Protein AF-A0A1M6IHK4-F1 (afdb_monomer_lite)

Secondary structure (DSSP, 8-state):
---HHHHHHHHHHHHHHHHHHHHHTT-HHHHHHHHHHHHHHHHHHHS-----------

Sequence (58 aa):
MATREDDLNELAIDVSAAISKARQLDLPTSAYILSMVLVEVSQLLRTPPDHRTDDTTR

Foldseek 3Di:
DQDPLNVLVVLLVVLVVQLVVCVVVVNVVSNVVSVVVNVVSVVVNVDPDPPPPPPPDD

Organism: NCBI:txid722472

Radius of gyration: 16.34 Å; chains: 1; bounding box: 29×22×56 Å

Structure (mmCIF, N/CA/C/O backbone):
data_AF-A0A1M6IHK4-F1
#
_entry.id   AF-A0A1M6IHK4-F1
#
loop_
_atom_site.group_PDB
_atom_site.id
_atom_site.type_symbol
_atom_site.label_atom_id
_atom_site.label_alt_id
_atom_site.label_comp_id
_atom_site.label_asym_id
_atom_site.label_entity_id
_atom_site.label_seq_id
_atom_site.pdbx_PDB_ins_code
_atom_site.Cartn_x
_atom_site.Cartn_y
_atom_site.Cartn_z
_atom_site.occupancy
_atom_site.B_iso_or_equiv
_atom_site.auth_seq_id
_atom_site.auth_comp_id
_atom_site.auth_asym_id
_atom_site.auth_atom_id
_atom_site.pdbx_PDB_model_num
ATOM 1 N N . MET A 1 1 ? 20.475 8.439 -13.554 1.00 67.38 1 MET A N 1
ATOM 2 C CA . MET A 1 1 ? 19.178 8.052 -14.140 1.00 67.38 1 MET A CA 1
ATOM 3 C C . MET A 1 1 ? 18.631 6.985 -13.219 1.00 67.38 1 MET A C 1
ATOM 5 O O . MET A 1 1 ? 19.312 5.978 -13.085 1.00 67.38 1 MET A O 1
ATOM 9 N N . ALA A 1 2 ? 17.541 7.262 -12.501 1.00 77.56 2 ALA A N 1
ATOM 10 C CA . ALA A 1 2 ? 16.900 6.254 -11.658 1.00 77.56 2 ALA A CA 1
ATOM 11 C C . ALA A 1 2 ? 16.354 5.137 -12.555 1.00 77.56 2 ALA A C 1
ATOM 13 O O . ALA A 1 2 ? 15.882 5.410 -13.665 1.00 77.56 2 ALA A O 1
ATOM 14 N N . THR A 1 3 ? 16.516 3.889 -12.131 1.00 90.94 3 THR A N 1
ATOM 15 C CA . THR A 1 3 ? 15.949 2.745 -12.842 1.00 90.94 3 THR A CA 1
ATOM 16 C C . THR A 1 3 ? 14.502 2.531 -12.407 1.00 90.94 3 THR A C 1
ATOM 18 O O . THR A 1 3 ? 14.108 2.915 -11.311 1.00 90.94 3 THR A O 1
ATOM 21 N N . ARG A 1 4 ? 13.706 1.847 -13.236 1.00 91.62 4 ARG A N 1
ATOM 22 C CA . ARG A 1 4 ? 12.349 1.430 -12.846 1.00 91.62 4 ARG A CA 1
ATOM 23 C C . ARG A 1 4 ? 12.349 0.614 -11.545 1.00 91.62 4 ARG A C 1
ATOM 25 O O . ARG A 1 4 ? 11.377 0.652 -10.802 1.00 91.62 4 ARG A O 1
ATOM 32 N N . GLU A 1 5 ? 13.408 -0.153 -11.296 1.00 92.56 5 GLU A N 1
ATOM 33 C CA . GLU A 1 5 ? 13.569 -0.923 -10.063 1.00 92.56 5 GLU A CA 1
ATOM 34 C C . GLU A 1 5 ? 13.805 -0.010 -8.853 1.00 92.56 5 GLU A C 1
ATOM 36 O O . GLU A 1 5 ? 13.196 -0.232 -7.809 1.00 92.56 5 GLU A O 1
ATOM 41 N N . ASP A 1 6 ? 14.607 1.051 -9.001 1.00 94.50 6 ASP A N 1
ATOM 42 C CA . ASP A 1 6 ? 14.800 2.062 -7.954 1.00 94.50 6 ASP A CA 1
ATOM 43 C C . ASP A 1 6 ? 13.474 2.751 -7.601 1.00 94.50 6 ASP A C 1
ATOM 45 O O . ASP A 1 6 ? 13.128 2.832 -6.423 1.00 94.50 6 ASP A O 1
ATOM 49 N N . ASP A 1 7 ? 12.687 3.145 -8.610 1.00 95.56 7 ASP A N 1
ATOM 50 C CA . ASP A 1 7 ? 11.374 3.776 -8.411 1.00 95.56 7 ASP A CA 1
ATOM 51 C C . ASP A 1 7 ? 10.392 2.836 -7.682 1.00 95.56 7 ASP A C 1
ATOM 53 O O . ASP A 1 7 ? 9.640 3.249 -6.797 1.00 95.56 7 ASP A O 1
ATOM 57 N N . LEU A 1 8 ? 10.392 1.543 -8.032 1.00 96.19 8 LEU A N 1
ATOM 58 C CA . LEU A 1 8 ? 9.552 0.537 -7.373 1.00 96.19 8 LEU A CA 1
ATOM 59 C C . LEU A 1 8 ? 10.002 0.265 -5.930 1.00 96.19 8 LEU A C 1
ATOM 61 O O . LEU A 1 8 ? 9.157 0.041 -5.061 1.00 96.19 8 LEU A O 1
ATOM 65 N N . ASN A 1 9 ? 11.308 0.294 -5.662 1.00 96.62 9 ASN A N 1
ATOM 66 C CA . ASN A 1 9 ? 11.847 0.161 -4.311 1.00 96.62 9 ASN A CA 1
ATOM 67 C C . ASN A 1 9 ? 11.474 1.364 -3.436 1.00 96.62 9 ASN A C 1
ATOM 69 O O . ASN A 1 9 ? 11.033 1.172 -2.301 1.00 96.62 9 ASN A O 1
ATOM 73 N N . GLU A 1 10 ? 11.592 2.587 -3.958 1.00 97.50 10 GLU A N 1
ATOM 74 C CA . GLU A 1 10 ? 11.164 3.804 -3.258 1.00 97.50 10 GLU A CA 1
ATOM 75 C C . GLU A 1 10 ? 9.662 3.755 -2.949 1.00 97.50 10 GLU A C 1
ATOM 77 O O . GLU A 1 10 ? 9.254 3.920 -1.797 1.00 97.50 10 GLU A O 1
ATOM 82 N N . LEU A 1 11 ? 8.841 3.377 -3.934 1.00 97.75 11 LEU A N 1
ATOM 83 C CA . LEU A 1 11 ? 7.403 3.216 -3.732 1.00 97.75 11 LEU A CA 1
ATOM 84 C C . LEU A 1 11 ? 7.074 2.163 -2.659 1.00 97.75 11 LEU A C 1
ATOM 86 O O . LEU A 1 11 ? 6.167 2.366 -1.849 1.00 97.75 11 LEU A O 1
ATOM 90 N N . ALA A 1 12 ? 7.800 1.043 -2.606 1.00 98.06 12 ALA A N 1
ATOM 91 C CA . ALA A 1 12 ? 7.601 0.027 -1.572 1.00 98.06 12 ALA A CA 1
ATOM 92 C C . ALA A 1 12 ? 7.913 0.557 -0.159 1.00 98.06 12 ALA A C 1
ATOM 94 O O . ALA A 1 12 ? 7.200 0.227 0.800 1.00 98.06 12 ALA A O 1
ATOM 95 N N . ILE A 1 13 ? 8.954 1.388 -0.023 1.00 98.25 13 ILE A N 1
ATOM 96 C CA . ILE A 1 13 ? 9.327 2.046 1.238 1.00 98.25 13 ILE A CA 1
ATOM 97 C C . ILE A 1 13 ? 8.217 3.007 1.675 1.00 98.25 13 ILE A C 1
ATOM 99 O O . ILE A 1 13 ? 7.732 2.910 2.809 1.00 98.25 13 ILE A O 1
ATOM 103 N N . ASP A 1 14 ? 7.756 3.867 0.770 1.00 98.56 14 ASP A N 1
ATOM 104 C CA . ASP A 1 14 ? 6.721 4.863 1.053 1.00 98.56 14 ASP A CA 1
ATOM 105 C C . ASP A 1 14 ? 5.391 4.220 1.447 1.00 98.56 14 ASP A C 1
ATOM 107 O O . ASP A 1 14 ? 4.769 4.598 2.447 1.00 98.56 14 ASP A O 1
ATOM 111 N N . VAL A 1 15 ? 4.965 3.188 0.715 1.00 98.50 15 VAL A N 1
ATOM 112 C CA . VAL A 1 15 ? 3.733 2.454 1.029 1.00 98.50 15 VAL A CA 1
ATOM 113 C C . VAL A 1 15 ? 3.854 1.755 2.385 1.00 98.50 15 VAL A C 1
ATOM 115 O O . VAL A 1 15 ? 2.913 1.787 3.180 1.00 98.50 15 VAL A O 1
ATOM 118 N N . SER A 1 16 ? 5.016 1.184 2.713 1.00 98.56 16 SER A N 1
ATOM 119 C CA . SER A 1 16 ? 5.253 0.560 4.023 1.00 98.56 16 SER A CA 1
ATOM 120 C C . SER A 1 16 ? 5.158 1.569 5.178 1.00 98.56 16 SER A C 1
ATOM 122 O O . SER A 1 16 ? 4.545 1.287 6.219 1.00 98.56 16 SER A O 1
ATOM 124 N N . ALA A 1 17 ? 5.706 2.773 4.992 1.00 98.69 17 ALA A N 1
ATOM 125 C CA . ALA A 1 17 ? 5.565 3.872 5.943 1.00 98.69 17 ALA A CA 1
ATOM 126 C C . ALA A 1 17 ? 4.099 4.324 6.075 1.00 98.69 17 ALA A C 1
ATOM 128 O O . ALA A 1 17 ? 3.599 4.498 7.193 1.00 98.69 17 ALA A O 1
ATOM 129 N N . ALA A 1 18 ? 3.375 4.433 4.958 1.00 98.69 18 ALA A N 1
ATOM 130 C CA . ALA A 1 18 ? 1.963 4.801 4.939 1.00 98.69 18 ALA A CA 1
ATOM 131 C C . ALA A 1 18 ? 1.074 3.770 5.657 1.00 98.69 18 ALA A C 1
ATOM 133 O O . ALA A 1 18 ? 0.192 4.161 6.424 1.00 98.69 18 ALA A O 1
ATOM 134 N N . ILE A 1 19 ? 1.329 2.463 5.497 1.00 98.75 19 ILE A N 1
ATOM 135 C CA . ILE A 1 19 ? 0.630 1.399 6.245 1.00 98.75 19 ILE A CA 1
ATOM 136 C C . ILE A 1 19 ? 0.835 1.589 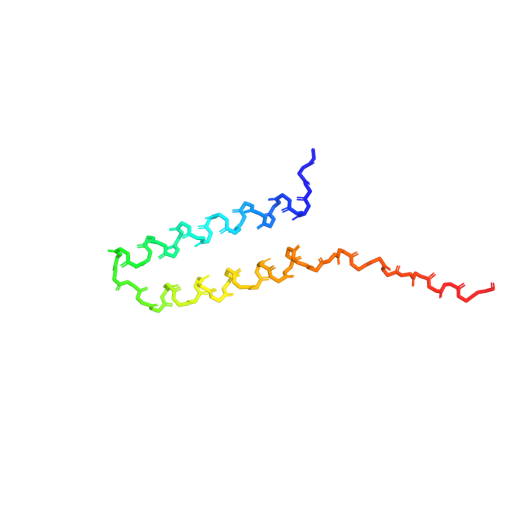7.748 1.00 98.75 19 ILE A C 1
ATOM 138 O O . ILE A 1 19 ? -0.125 1.539 8.522 1.00 98.75 19 ILE A O 1
ATOM 142 N N . SER A 1 20 ? 2.081 1.822 8.166 1.00 98.62 20 SER A N 1
ATOM 143 C CA . SER A 1 20 ? 2.420 2.032 9.576 1.00 98.62 20 SER A CA 1
ATOM 144 C C . SER A 1 20 ? 1.680 3.243 10.143 1.00 98.62 20 SER A C 1
ATOM 146 O O . SER A 1 20 ? 1.098 3.164 11.227 1.00 98.62 20 SER A O 1
ATOM 148 N N . LYS A 1 21 ? 1.612 4.339 9.378 1.00 98.81 21 LYS A N 1
ATOM 149 C CA . LYS A 1 21 ? 0.869 5.540 9.766 1.00 98.81 21 LYS A CA 1
A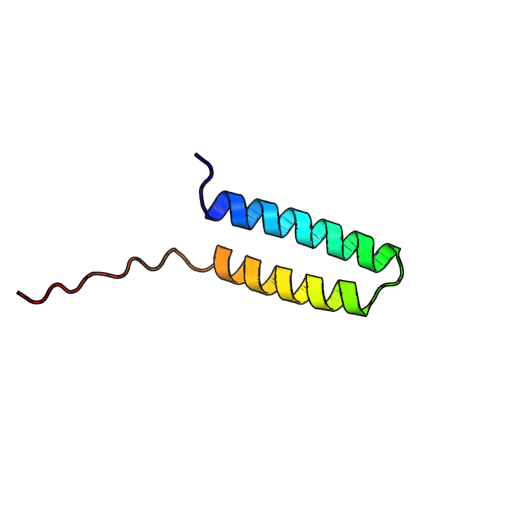TOM 150 C C . LYS A 1 21 ? -0.642 5.305 9.821 1.00 98.81 21 LYS A C 1
ATOM 152 O O . LYS A 1 21 ? -1.278 5.731 10.780 1.00 98.81 21 LYS A O 1
ATOM 157 N N . ALA A 1 22 ? -1.216 4.603 8.845 1.00 98.69 22 ALA A N 1
ATOM 158 C CA . ALA A 1 22 ? -2.641 4.279 8.815 1.00 98.69 22 ALA A CA 1
ATOM 159 C C . ALA A 1 22 ? -3.059 3.426 10.024 1.00 98.69 22 ALA A C 1
ATOM 161 O O . ALA A 1 22 ? -4.095 3.688 10.629 1.00 98.69 22 ALA A O 1
ATOM 162 N N . ARG A 1 23 ? -2.222 2.461 10.429 1.00 98.38 23 ARG A N 1
ATOM 163 C CA . ARG A 1 23 ? -2.446 1.662 11.646 1.00 98.38 23 ARG A CA 1
ATOM 164 C C . ARG A 1 23 ? -2.394 2.510 12.917 1.00 98.38 23 ARG A C 1
ATOM 166 O O . ARG A 1 23 ? -3.237 2.337 13.785 1.00 98.38 23 ARG A O 1
ATOM 173 N N . GLN A 1 24 ? -1.443 3.442 13.020 1.00 98.62 24 GLN A N 1
ATOM 174 C CA . GLN A 1 24 ? -1.351 4.362 14.166 1.00 98.62 24 GLN A CA 1
ATOM 175 C C . GLN A 1 24 ? -2.559 5.300 14.286 1.00 98.62 24 GLN A C 1
ATOM 177 O O . GLN A 1 24 ? -2.884 5.731 15.387 1.00 98.62 24 GLN A O 1
ATOM 182 N N . LEU A 1 25 ? -3.196 5.637 13.163 1.00 98.69 25 LEU A N 1
ATOM 183 C CA . LEU A 1 25 ? -4.371 6.509 13.106 1.00 98.69 25 LEU A CA 1
ATOM 184 C C . LEU A 1 25 ? -5.705 5.752 13.229 1.00 98.69 25 LEU A C 1
ATOM 186 O O . LEU A 1 25 ? -6.749 6.365 13.037 1.00 98.69 25 LEU A O 1
ATOM 190 N N . ASP A 1 26 ? -5.675 4.446 13.511 1.00 98.44 26 ASP A N 1
ATOM 191 C CA . ASP A 1 26 ? -6.861 3.579 13.558 1.00 98.44 26 ASP A CA 1
ATOM 192 C C . ASP A 1 26 ? -7.699 3.628 12.263 1.00 98.44 26 ASP A C 1
ATOM 194 O O . ASP A 1 26 ? -8.926 3.705 12.268 1.00 98.44 26 ASP A O 1
ATOM 198 N N . LEU A 1 27 ? -7.014 3.600 11.110 1.00 98.69 27 LEU A N 1
ATOM 199 C CA . LEU A 1 27 ? -7.622 3.579 9.774 1.00 98.69 27 LEU A CA 1
ATOM 200 C C . LEU A 1 27 ? -7.480 2.182 9.133 1.00 98.69 27 LEU A C 1
ATOM 202 O O . LEU A 1 27 ? -6.659 2.000 8.222 1.00 98.69 27 LEU A O 1
ATOM 206 N N . PRO A 1 28 ? -8.255 1.170 9.576 1.00 97.06 28 PRO A N 1
ATOM 207 C CA . PRO A 1 28 ? -8.056 -0.224 9.174 1.00 97.06 28 PRO A CA 1
ATOM 208 C C . PRO A 1 28 ? -8.266 -0.452 7.672 1.00 97.06 28 PRO A C 1
ATOM 210 O O . PRO A 1 28 ? -7.476 -1.158 7.045 1.00 97.06 28 PRO A O 1
ATOM 213 N N . THR A 1 29 ? -9.271 0.188 7.065 1.00 98.50 29 THR A N 1
ATOM 214 C CA . THR A 1 29 ? -9.539 0.078 5.620 1.00 98.50 29 THR A CA 1
ATOM 215 C C . THR A 1 29 ? -8.385 0.635 4.788 1.00 98.50 29 THR A C 1
ATOM 217 O O . THR A 1 29 ? -7.957 0.003 3.823 1.00 98.50 29 THR A O 1
ATOM 220 N N . SER A 1 30 ? -7.829 1.784 5.180 1.00 98.56 30 SER A N 1
ATOM 221 C CA . SER A 1 30 ? -6.683 2.385 4.491 1.00 98.56 30 SER A CA 1
ATOM 222 C C . SER A 1 30 ? -5.442 1.504 4.605 1.00 98.56 30 SER A C 1
ATOM 224 O O . SER A 1 30 ? -4.767 1.261 3.608 1.00 98.56 30 SER A O 1
ATOM 226 N N . ALA A 1 31 ? -5.164 0.968 5.799 1.00 98.69 31 ALA A N 1
ATOM 227 C CA . ALA A 1 31 ? -4.051 0.045 6.002 1.00 98.69 31 ALA A CA 1
ATOM 228 C C . ALA A 1 31 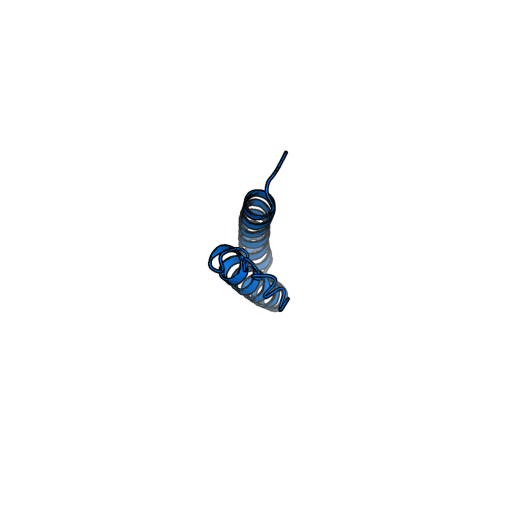? -4.196 -1.227 5.147 1.00 98.69 31 ALA A C 1
ATOM 230 O O . ALA A 1 31 ? -3.202 -1.714 4.608 1.00 98.69 31 ALA A O 1
ATOM 231 N N . TYR A 1 32 ? -5.418 -1.747 4.991 1.00 98.38 32 TYR A N 1
ATOM 232 C CA . TYR A 1 32 ? -5.703 -2.895 4.129 1.00 98.38 32 TYR A CA 1
ATOM 233 C C . TYR A 1 32 ? -5.417 -2.597 2.650 1.00 98.38 32 TYR A C 1
ATOM 235 O O . TYR A 1 32 ? -4.653 -3.331 2.025 1.00 98.38 32 TYR A O 1
ATOM 243 N N . ILE A 1 33 ? -5.953 -1.496 2.107 1.00 98.69 33 ILE A N 1
ATOM 244 C CA . ILE A 1 33 ? -5.732 -1.108 0.702 1.00 98.69 33 ILE A CA 1
ATOM 245 C C . ILE A 1 33 ? -4.239 -0.897 0.431 1.00 98.69 33 ILE A C 1
ATOM 247 O O . ILE A 1 33 ? -3.701 -1.451 -0.522 1.00 98.69 33 ILE A O 1
ATOM 251 N N . LEU A 1 34 ? -3.543 -0.162 1.302 1.00 98.69 34 LEU A N 1
ATOM 252 C CA . LEU A 1 34 ? -2.102 0.058 1.167 1.00 98.69 34 LEU A CA 1
ATOM 253 C C . LEU A 1 34 ? -1.306 -1.256 1.251 1.00 98.69 34 LEU A C 1
ATOM 255 O O . LEU A 1 34 ? -0.319 -1.421 0.540 1.00 98.69 34 LEU A O 1
ATOM 259 N N . SER A 1 35 ? -1.751 -2.223 2.061 1.00 98.38 35 SER A N 1
ATOM 260 C CA . SER A 1 35 ? -1.124 -3.552 2.105 1.00 98.38 35 SER A CA 1
ATOM 261 C C . SER A 1 35 ? -1.278 -4.304 0.780 1.00 98.38 35 SER A C 1
ATOM 263 O O . SER A 1 35 ? -0.341 -4.978 0.362 1.00 98.38 35 SER A O 1
ATOM 265 N N . MET A 1 36 ? -2.420 -4.171 0.094 1.00 98.38 36 MET A N 1
ATOM 266 C CA . MET A 1 36 ? -2.596 -4.744 -1.247 1.00 98.38 36 MET A CA 1
ATOM 267 C C . MET A 1 36 ? -1.664 -4.090 -2.271 1.00 98.38 36 MET A C 1
ATOM 269 O O . MET A 1 36 ? -1.028 -4.800 -3.046 1.00 98.38 36 MET A O 1
ATOM 273 N N . VAL A 1 37 ? -1.527 -2.762 -2.226 1.00 98.19 37 VAL A N 1
ATOM 274 C CA . VAL A 1 37 ? -0.592 -2.025 -3.094 1.00 98.19 37 VAL A CA 1
ATOM 275 C C . VAL A 1 37 ? 0.845 -2.511 -2.879 1.00 98.19 37 VAL A C 1
ATOM 277 O O . VAL A 1 37 ? 1.557 -2.784 -3.841 1.00 98.19 37 VAL A O 1
ATOM 280 N N . LEU A 1 38 ? 1.271 -2.700 -1.626 1.00 98.25 38 LEU A N 1
ATOM 281 C CA . LEU A 1 38 ? 2.619 -3.194 -1.326 1.00 98.25 38 LEU A CA 1
ATOM 282 C C . LEU A 1 38 ? 2.878 -4.597 -1.901 1.00 98.25 38 LEU A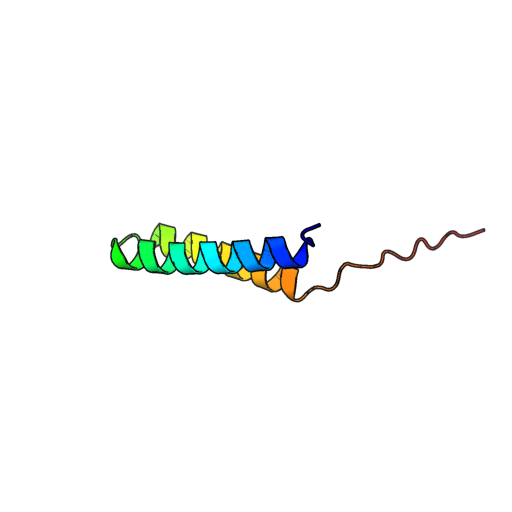 C 1
ATOM 284 O O . LEU A 1 38 ? 3.989 -4.889 -2.351 1.00 98.25 38 LEU A O 1
ATOM 288 N N . VAL A 1 39 ? 1.860 -5.465 -1.905 1.00 97.81 39 VAL A N 1
ATOM 289 C CA . VAL A 1 39 ? 1.944 -6.800 -2.518 1.00 97.81 39 VAL A CA 1
ATOM 290 C C . VAL A 1 39 ? 2.147 -6.693 -4.029 1.00 97.81 39 VAL A C 1
ATOM 292 O O . VAL A 1 39 ? 3.024 -7.374 -4.558 1.00 97.81 39 VAL A O 1
ATOM 295 N N . GLU A 1 40 ? 1.394 -5.833 -4.713 1.00 97.19 40 GLU A N 1
ATOM 296 C CA . GLU A 1 40 ? 1.532 -5.604 -6.158 1.00 97.19 40 GLU A CA 1
ATOM 297 C C . GLU A 1 40 ? 2.937 -5.097 -6.521 1.00 97.19 40 GLU A C 1
ATOM 299 O O . GLU A 1 40 ? 3.609 -5.677 -7.376 1.00 97.19 40 GLU A O 1
ATOM 304 N N . VAL A 1 41 ? 3.440 -4.087 -5.805 1.00 96.00 41 VAL A N 1
ATOM 305 C CA . VAL A 1 41 ? 4.798 -3.550 -6.014 1.00 96.00 41 VAL A CA 1
ATOM 306 C C . VAL A 1 41 ? 5.858 -4.633 -5.791 1.00 96.00 41 VAL A C 1
ATOM 308 O O . VAL A 1 41 ? 6.779 -4.789 -6.593 1.00 96.00 41 VAL A O 1
ATOM 311 N N . SER A 1 42 ? 5.694 -5.453 -4.751 1.00 94.81 42 SER A N 1
ATOM 312 C CA . SER A 1 42 ? 6.608 -6.565 -4.463 1.00 94.81 42 SER A CA 1
ATOM 313 C C . SER A 1 42 ? 6.609 -7.637 -5.558 1.00 94.81 42 SER A C 1
ATOM 315 O O . SER A 1 42 ? 7.637 -8.271 -5.798 1.00 94.81 42 SER A O 1
ATOM 317 N N . GLN A 1 43 ? 5.476 -7.872 -6.225 1.00 95.44 43 GLN A N 1
ATOM 318 C CA . GLN A 1 43 ? 5.396 -8.795 -7.362 1.00 95.44 43 GLN A CA 1
ATOM 319 C C . GLN A 1 43 ? 6.115 -8.234 -8.591 1.00 95.44 43 GLN A C 1
ATOM 321 O O . GLN A 1 43 ? 6.826 -8.976 -9.273 1.00 95.44 43 GLN A O 1
ATOM 326 N N . LEU A 1 44 ? 5.983 -6.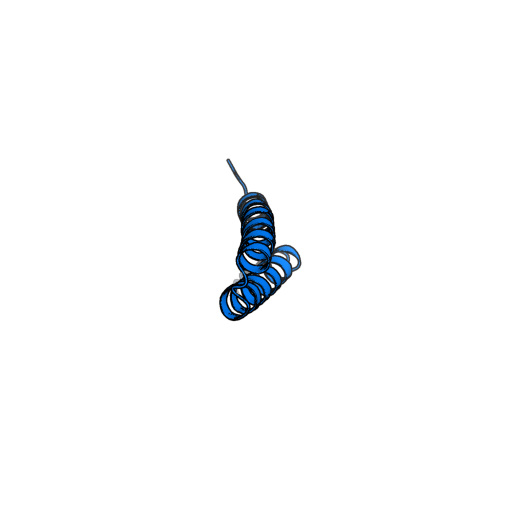930 -8.843 1.00 94.12 44 LEU A N 1
ATOM 327 C CA . LEU A 1 44 ? 6.686 -6.250 -9.930 1.00 94.12 44 LEU A CA 1
ATOM 328 C C . LEU A 1 44 ? 8.204 -6.250 -9.721 1.00 94.12 44 LEU A C 1
ATOM 330 O O . LEU A 1 44 ? 8.931 -6.482 -10.677 1.00 94.12 44 LEU A O 1
ATOM 334 N N . LEU A 1 45 ? 8.675 -6.082 -8.481 1.00 92.25 45 LEU A N 1
ATOM 335 C CA . LEU A 1 45 ? 10.099 -6.193 -8.132 1.00 92.25 45 LEU A CA 1
ATOM 336 C C . LEU A 1 45 ? 10.656 -7.615 -8.311 1.00 92.25 45 LEU A C 1
ATOM 338 O O . LEU A 1 45 ? 11.835 -7.793 -8.598 1.00 92.25 45 LEU A O 1
ATOM 342 N N . ARG A 1 46 ? 9.822 -8.648 -8.147 1.00 88.31 46 ARG A N 1
ATOM 343 C CA . ARG A 1 46 ? 10.224 -10.054 -8.345 1.00 88.31 46 ARG A CA 1
ATOM 344 C C . ARG A 1 46 ? 10.195 -10.496 -9.802 1.00 88.31 46 ARG A C 1
ATOM 346 O O . ARG A 1 46 ? 10.799 -11.516 -10.128 1.00 88.31 46 ARG A O 1
ATOM 353 N N . THR A 1 47 ? 9.459 -9.787 -10.649 1.00 78.75 47 THR A N 1
ATOM 354 C CA . THR A 1 47 ? 9.308 -10.146 -12.056 1.00 78.75 47 THR A CA 1
ATOM 355 C C . THR A 1 47 ? 10.407 -9.438 -12.844 1.00 78.75 47 THR A C 1
ATOM 357 O O . THR A 1 47 ? 10.360 -8.211 -12.952 1.00 78.75 47 THR A O 1
ATOM 360 N N . PRO A 1 48 ? 11.403 -10.159 -13.393 1.00 59.59 48 PRO A N 1
ATOM 361 C CA . PRO A 1 48 ? 12.395 -9.528 -14.250 1.00 59.59 48 PRO A CA 1
ATOM 362 C C . PRO A 1 48 ? 11.687 -8.849 -15.431 1.00 59.59 48 PRO A C 1
ATOM 364 O O . PRO A 1 48 ? 10.641 -9.340 -15.870 1.00 59.59 48 PRO A O 1
ATOM 367 N N . PRO A 1 49 ? 12.213 -7.723 -15.945 1.00 63.06 49 PRO A N 1
ATOM 368 C CA . PRO A 1 49 ? 11.646 -7.089 -17.124 1.00 63.06 49 PRO A CA 1
ATOM 369 C C . PRO A 1 49 ? 11.628 -8.123 -18.247 1.00 63.06 49 PRO A C 1
ATOM 371 O O . PRO A 1 49 ? 12.678 -8.607 -18.667 1.00 63.06 49 PRO A O 1
ATOM 374 N N . ASP A 1 50 ? 10.423 -8.502 -18.668 1.00 61.28 50 ASP A N 1
ATOM 375 C CA . ASP A 1 50 ? 10.195 -9.467 -19.733 1.00 61.28 50 ASP A CA 1
ATOM 376 C C . ASP A 1 50 ? 10.923 -8.962 -20.981 1.00 61.28 50 ASP A C 1
ATOM 378 O O . ASP A 1 50 ? 10.530 -7.966 -21.600 1.00 61.28 50 ASP A O 1
ATOM 382 N N . 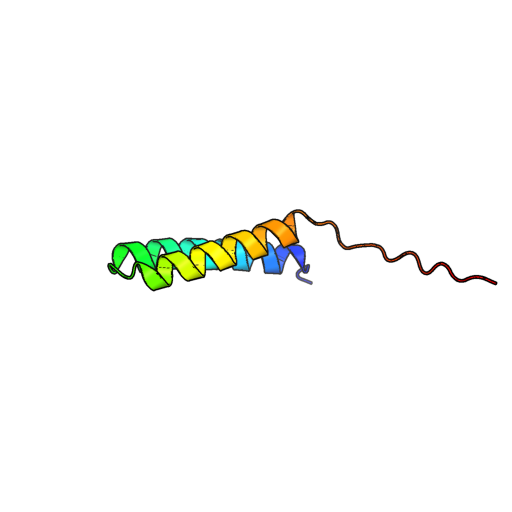HIS A 1 51 ? 12.051 -9.596 -21.306 1.00 52.97 51 HIS A N 1
ATOM 383 C CA . HIS A 1 51 ? 12.758 -9.349 -22.547 1.00 52.97 51 HIS A CA 1
ATOM 384 C C . HIS A 1 51 ? 11.903 -10.019 -23.618 1.00 52.97 51 HIS A C 1
ATOM 386 O O . HIS A 1 51 ? 12.145 -11.165 -23.998 1.00 52.97 51 HIS A O 1
ATOM 392 N N . ARG A 1 52 ? 10.850 -9.314 -24.057 1.00 56.81 52 ARG A N 1
ATOM 393 C CA . ARG A 1 52 ? 10.053 -9.704 -25.214 1.00 56.81 52 ARG A CA 1
ATOM 394 C C . ARG A 1 52 ? 11.049 -9.898 -26.349 1.00 56.81 52 ARG A C 1
ATOM 396 O O . ARG A 1 52 ? 11.601 -8.940 -26.884 1.00 56.81 52 ARG A O 1
ATOM 403 N N . THR A 1 53 ? 11.347 -11.161 -26.619 1.00 54.41 53 THR A N 1
ATOM 404 C CA . THR A 1 53 ? 12.115 -11.567 -27.779 1.00 54.41 53 THR A CA 1
ATOM 405 C C . THR A 1 53 ? 11.190 -11.239 -28.933 1.00 54.41 53 THR A C 1
ATOM 407 O O . THR A 1 53 ? 10.149 -11.879 -29.086 1.00 54.41 53 THR A O 1
ATOM 410 N N . ASP A 1 54 ? 11.504 -10.172 -29.664 1.00 53.84 54 ASP A N 1
ATOM 411 C CA . ASP A 1 54 ? 10.963 -9.987 -31.000 1.00 53.84 54 ASP A CA 1
ATOM 412 C C . ASP A 1 54 ? 11.449 -11.189 -31.807 1.00 53.84 54 ASP A C 1
ATOM 414 O O . ASP A 1 54 ? 12.553 -11.202 -32.353 1.00 53.84 54 ASP A O 1
ATOM 418 N N . ASP A 1 55 ? 10.622 -12.231 -31.828 1.00 55.31 55 ASP A N 1
ATOM 419 C CA . ASP A 1 55 ? 10.671 -13.284 -32.823 1.00 55.31 55 ASP A CA 1
ATOM 420 C C . ASP A 1 55 ? 10.307 -12.629 -34.160 1.00 55.31 55 ASP A C 1
ATOM 422 O O . ASP A 1 55 ? 9.167 -12.636 -34.628 1.00 55.31 55 ASP A O 1
ATOM 426 N N . THR A 1 56 ? 11.290 -11.935 -34.734 1.00 54.34 56 THR A N 1
ATOM 427 C CA . THR A 1 56 ? 11.220 -11.452 -36.103 1.00 54.34 56 THR A CA 1
ATOM 428 C C . THR A 1 56 ? 11.424 -12.670 -36.982 1.00 54.34 56 THR A C 1
ATOM 430 O O . THR A 1 56 ? 12.537 -13.009 -37.372 1.00 54.34 56 THR A O 1
ATOM 433 N N . THR A 1 57 ? 10.314 -13.333 -37.289 1.00 61.75 57 THR A N 1
ATOM 434 C CA . THR A 1 57 ? 10.214 -14.225 -38.436 1.00 61.75 57 THR A CA 1
ATOM 435 C C . THR A 1 57 ? 10.634 -13.447 -39.686 1.00 61.75 57 THR A C 1
ATOM 437 O O . THR A 1 57 ? 9.858 -12.630 -40.193 1.00 61.75 57 THR A O 1
ATOM 440 N N . ARG A 1 58 ? 11.847 -13.686 -40.196 1.00 50.81 58 ARG A N 1
ATOM 441 C CA . ARG A 1 58 ? 12.157 -13.500 -41.617 1.00 50.81 58 ARG A CA 1
ATOM 442 C C . ARG A 1 58 ? 13.337 -14.335 -42.087 1.00 50.81 58 ARG A C 1
ATOM 444 O O . ARG A 1 58 ? 14.391 -14.294 -41.421 1.00 50.81 58 ARG A O 1
#

pLDDT: mean 88.2, std 16.28, range [50.81, 98.81]